Protein AF-A0A5S9NWI5-F1 (afdb_monomer)

Secondary structure (DSSP, 8-state):
--------SEEEEEEEEEE-TTS-EEEE-TT-SS-EEEEESS---GGG--TT-EEEEEESSTTSPPEEEEE-------SS-S------SSEEEEEETTEEEEEETTEEEEE-S-EEE-TTS-EEE-SS-EEE-

Solvent-accessible surface area (backbone atoms only — not comparable to full-atom values): 8358 Å² total; per-residue (Å²): 132,86,82,74,70,84,56,73,63,46,75,44,67,27,30,34,58,45,64,46,98,88,68,53,34,26,30,30,49,75,94,50,90,61,70,41,65,40,46,64,81,66,90,72,63,74,91,74,64,47,58,72,40,40,26,34,32,39,29,87,44,74,86,54,72,35,31,35,77,46,78,48,76,84,71,69,79,64,69,79,67,95,68,88,88,83,86,62,97,64,57,50,78,51,74,59,91,88,27,35,41,38,39,42,94,85,46,47,40,42,33,30,96,67,48,82,49,75,76,92,54,84,49,74,49,86,55,72,59,54,79,60,134

Nearest PDB structures (foldseek):
  7wtl-assembly1_SX  T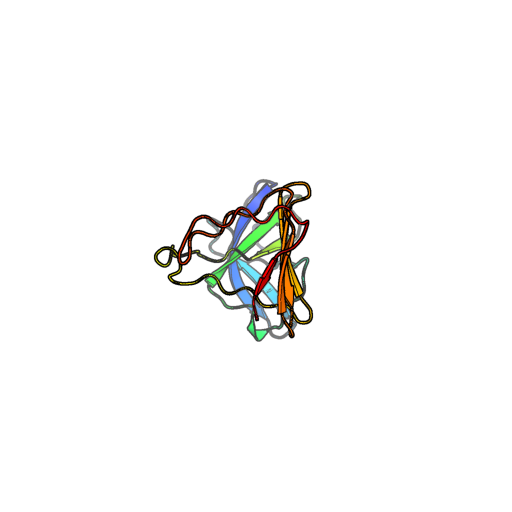M=7.494E-01  e=1.374E+00  Saccharomyces cerevisiae
  2v1c-assembly1_C-2  TM=5.291E-01  e=4.723E-01  Deinococcus radiodurans R1 = ATCC 13939 = DSM 20539
  3jam-assembly1_X  TM=5.771E-01  e=2.106E+00  Kluyveromyces lactis
  3go5-assembly1_A  TM=3.612E-01  e=1.171E+00  Streptococcus pneumoniae TIGR4
  6am0-assembly1_F  TM=1.979E-01  e=7.587E+00  Kluyveromyces lactis NRRL Y-1140

pLDDT: mean 79.32, std 16.49, range [38.19, 95.62]

Foldseek 3Di:
DDDLDQDDFFKAKWWFAAQDPVRFTWIGGPPDPDTFTAAEPDDDDRVPRDGGWIFIWGDHGSPDHIYTDGTDDPCPVPPPPPDDDDDDPAKDWDDDDQWIFIDGPPFTKTFDCWDFDPPPDTDTDRDGIDTDD

Sequence (133 aa):
MAHYQEYLTGSFQATIHHLSDCGQLFILMPESQEPVPAVATFQLPAKEWQPGMTVMVTVTDTNSTPVVTGRIFDCVIASTPEKLCLEATESIEIGVGDNRFIINQHRAVLKAAAIISRAFGLNKIRGSSVRIN

Organism: NCBI:txid2029982

Mean predicted aligned error: 14.37 Å

Structure (mmCIF, N/CA/C/O backbone):
data_AF-A0A5S9NWI5-F1
#
_entry.id   AF-A0A5S9NWI5-F1
#
loop_
_atom_site.group_PDB
_atom_site.id
_atom_site.type_symbol
_atom_site.label_atom_id
_atom_site.label_alt_id
_atom_site.label_comp_id
_atom_site.label_asym_id
_atom_site.label_entity_id
_atom_site.label_seq_id
_atom_site.pdbx_PDB_ins_code
_atom_site.Cartn_x
_atom_site.Cartn_y
_atom_site.Cartn_z
_atom_site.occupancy
_atom_site.B_iso_or_equiv
_atom_site.auth_seq_id
_atom_site.auth_comp_id
_atom_site.auth_asym_id
_atom_site.auth_atom_id
_atom_site.pdbx_PDB_model_num
ATOM 1 N N . MET A 1 1 ? 23.146 -7.628 -26.261 1.00 38.19 1 MET A N 1
ATOM 2 C CA . MET A 1 1 ? 23.620 -7.328 -24.896 1.00 38.19 1 MET A CA 1
ATOM 3 C C . MET A 1 1 ? 23.222 -5.895 -24.615 1.00 38.19 1 MET A C 1
ATOM 5 O O . MET A 1 1 ? 23.826 -5.006 -25.196 1.00 38.19 1 MET A O 1
ATOM 9 N N . ALA A 1 2 ? 22.134 -5.684 -23.871 1.00 41.03 2 ALA A N 1
ATOM 10 C CA . ALA A 1 2 ? 21.713 -4.341 -23.485 1.00 41.03 2 ALA A CA 1
ATOM 11 C C . ALA A 1 2 ? 22.742 -3.789 -22.492 1.00 41.03 2 ALA A C 1
ATOM 13 O O . ALA A 1 2 ? 23.104 -4.472 -21.532 1.00 41.03 2 ALA A O 1
ATOM 14 N N . HIS A 1 3 ? 23.271 -2.605 -22.786 1.00 41.25 3 HIS A N 1
ATOM 15 C CA . HIS A 1 3 ? 24.209 -1.901 -21.927 1.00 41.25 3 HIS A CA 1
ATOM 16 C C . HIS A 1 3 ? 23.455 -1.443 -20.675 1.00 41.25 3 HIS A C 1
ATOM 18 O O . HIS A 1 3 ? 22.795 -0.411 -20.694 1.00 41.25 3 HIS A O 1
ATOM 24 N N . TYR A 1 4 ? 23.540 -2.214 -19.590 1.00 52.38 4 TYR A N 1
ATOM 25 C CA . TYR A 1 4 ? 23.184 -1.719 -18.264 1.00 52.38 4 TYR A CA 1
ATOM 26 C C . TYR A 1 4 ? 24.174 -0.601 -17.926 1.00 52.38 4 TYR A C 1
ATOM 28 O O . TYR A 1 4 ? 25.321 -0.864 -17.566 1.00 52.38 4 TYR A O 1
ATOM 36 N N . GLN A 1 5 ? 23.765 0.654 -18.125 1.00 49.88 5 GLN A N 1
ATOM 37 C CA . GLN A 1 5 ? 24.442 1.782 -17.496 1.00 49.88 5 GLN A CA 1
ATOM 38 C C . GLN A 1 5 ? 24.467 1.532 -15.985 1.00 49.88 5 GLN A C 1
ATOM 40 O O . GLN A 1 5 ? 23.511 0.995 -15.427 1.00 49.88 5 GLN A O 1
ATOM 45 N N . GLU A 1 6 ? 25.595 1.859 -15.357 1.00 54.47 6 GLU A N 1
ATOM 46 C CA . GLU A 1 6 ? 25.894 1.649 -13.941 1.00 54.47 6 GLU A CA 1
ATOM 47 C C . GLU A 1 6 ? 24.818 2.273 -13.040 1.00 54.47 6 GLU A C 1
ATOM 49 O O . GLU A 1 6 ? 24.947 3.404 -12.575 1.00 54.47 6 GLU A O 1
ATOM 54 N N . TYR A 1 7 ? 23.741 1.542 -12.753 1.00 58.88 7 TYR A N 1
ATOM 55 C CA . TYR A 1 7 ? 22.881 1.911 -11.641 1.00 58.88 7 TYR A CA 1
ATOM 56 C C . TYR A 1 7 ? 23.684 1.672 -10.370 1.00 58.88 7 TYR A C 1
ATOM 58 O O . TYR A 1 7 ? 24.051 0.540 -10.048 1.00 58.88 7 TYR A O 1
ATOM 66 N N . LEU A 1 8 ? 23.982 2.758 -9.659 1.00 65.12 8 LEU A N 1
ATOM 67 C CA . LEU A 1 8 ? 24.525 2.695 -8.310 1.00 65.12 8 LEU A CA 1
ATOM 68 C C . LEU A 1 8 ? 23.626 1.768 -7.479 1.00 65.12 8 LEU A C 1
ATOM 70 O O . LEU A 1 8 ? 22.403 1.823 -7.572 1.00 65.12 8 LEU A O 1
ATOM 74 N N . THR A 1 9 ? 24.212 0.887 -6.677 1.00 82.25 9 THR A N 1
ATOM 75 C CA . THR A 1 9 ? 23.439 0.058 -5.745 1.00 82.25 9 THR A CA 1
ATOM 76 C C . THR A 1 9 ? 22.683 0.962 -4.777 1.00 82.25 9 THR A C 1
ATOM 78 O O . THR A 1 9 ? 23.277 1.884 -4.212 1.00 82.25 9 THR A O 1
ATOM 81 N N . GLY A 1 10 ? 21.393 0.722 -4.561 1.00 87.69 10 GLY A N 1
ATOM 82 C CA . GLY A 1 10 ? 20.580 1.614 -3.741 1.00 87.69 10 GLY A CA 1
ATOM 83 C C . GLY A 1 10 ? 19.083 1.465 -3.963 1.00 87.69 10 GLY A C 1
ATOM 84 O O . GLY A 1 10 ? 18.616 0.490 -4.551 1.00 87.69 10 GLY A O 1
ATOM 85 N N . SER A 1 11 ? 18.328 2.436 -3.447 1.00 90.94 11 SER A N 1
ATOM 86 C CA . SER A 1 11 ? 16.887 2.547 -3.673 1.00 90.94 11 SER A CA 1
ATOM 87 C C . SER A 1 11 ? 16.557 3.845 -4.396 1.00 90.94 11 SER A C 1
ATOM 89 O O . SER A 1 11 ? 17.058 4.907 -4.029 1.00 90.94 11 SER A O 1
ATOM 91 N N . PHE A 1 12 ? 15.709 3.742 -5.412 1.00 90.12 12 PHE A N 1
ATOM 92 C CA . PHE A 1 12 ? 15.409 4.807 -6.359 1.00 90.12 12 PHE A CA 1
ATOM 93 C C . PHE A 1 12 ? 13.917 4.848 -6.656 1.00 90.12 12 PHE A C 1
ATOM 95 O O . PHE A 1 12 ? 13.217 3.837 -6.565 1.00 90.12 12 PHE A O 1
ATOM 102 N N . GLN A 1 13 ? 13.438 6.018 -7.061 1.00 93.19 13 GLN A N 1
ATOM 103 C CA . GLN A 1 13 ? 12.137 6.120 -7.705 1.00 93.19 13 GLN A CA 1
ATOM 104 C C . GLN A 1 13 ? 12.288 5.699 -9.164 1.00 93.19 13 GLN A C 1
ATOM 106 O O . GLN A 1 13 ? 13.225 6.124 -9.826 1.00 93.19 13 GLN A O 1
ATOM 111 N N . ALA A 1 14 ? 11.382 4.875 -9.664 1.00 94.00 14 ALA A N 1
ATOM 112 C CA . ALA A 1 14 ? 11.300 4.517 -11.073 1.00 94.00 14 ALA A CA 1
ATOM 113 C C . ALA A 1 14 ? 9.851 4.648 -11.533 1.00 94.00 14 ALA A C 1
ATOM 115 O O . ALA A 1 14 ? 8.935 4.759 -10.714 1.00 94.00 14 ALA A O 1
ATOM 116 N N . THR A 1 15 ? 9.631 4.602 -12.838 1.00 95.00 15 THR A N 1
ATOM 117 C CA . THR A 1 15 ? 8.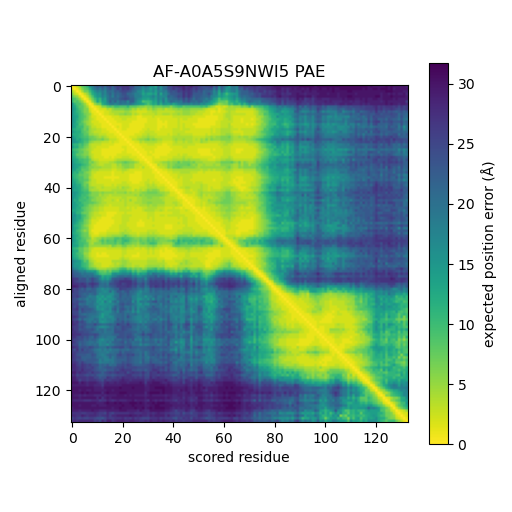285 4.681 -13.403 1.00 95.00 15 THR A CA 1
ATOM 118 C C . THR A 1 15 ? 7.933 3.367 -14.074 1.00 95.00 15 THR A C 1
ATOM 120 O O . THR A 1 15 ? 8.743 2.792 -14.796 1.00 95.00 15 THR A O 1
ATOM 123 N N . ILE A 1 16 ? 6.717 2.872 -13.865 1.00 95.00 16 ILE A N 1
ATOM 124 C CA . ILE A 1 16 ? 6.217 1.725 -14.622 1.00 95.00 16 ILE A CA 1
ATOM 125 C C . ILE A 1 16 ? 6.112 2.127 -16.087 1.00 95.00 16 ILE A C 1
ATOM 127 O O . ILE A 1 16 ? 5.414 3.081 -16.422 1.00 95.00 16 ILE A O 1
ATOM 131 N N . HIS A 1 17 ? 6.774 1.380 -16.965 1.00 95.62 17 HIS A N 1
ATOM 132 C CA . HIS A 1 17 ? 6.627 1.569 -18.401 1.00 95.62 17 HIS A CA 1
ATOM 133 C C . HIS A 1 17 ? 5.470 0.726 -18.930 1.00 95.62 17 HIS A C 1
ATOM 135 O O . HIS A 1 17 ? 4.582 1.241 -19.600 1.00 95.62 17 HIS A O 1
ATOM 141 N N . HIS A 1 18 ? 5.481 -0.581 -18.663 1.00 94.69 18 HIS A N 1
ATOM 142 C CA . HIS A 1 18 ? 4.403 -1.483 -19.060 1.00 94.69 18 HIS A CA 1
ATOM 143 C C . HIS A 1 18 ? 4.459 -2.810 -18.292 1.00 94.69 18 HIS A C 1
ATOM 145 O O . HIS A 1 18 ? 5.477 -3.168 -17.695 1.00 94.69 18 HIS A O 1
ATOM 151 N N . LEU A 1 19 ? 3.355 -3.550 -18.349 1.00 94.38 19 LEU A N 1
ATOM 152 C CA . LEU A 1 19 ? 3.278 -4.960 -17.990 1.00 94.38 19 LEU A CA 1
ATOM 153 C C . LEU A 1 19 ? 3.121 -5.749 -19.292 1.00 94.38 19 LEU A C 1
ATOM 155 O O . LEU A 1 19 ? 2.244 -5.440 -20.094 1.00 94.38 19 LEU A O 1
ATOM 159 N N . SER A 1 20 ? 3.988 -6.727 -19.523 1.00 91.88 20 SER A N 1
ATOM 160 C CA . SER A 1 20 ? 3.874 -7.610 -20.690 1.00 91.88 20 SER A CA 1
ATOM 161 C C . SER A 1 20 ? 2.726 -8.615 -20.537 1.00 91.88 20 SER A C 1
ATOM 163 O O . SER A 1 20 ? 2.269 -8.887 -19.425 1.00 91.88 20 SER A O 1
ATOM 165 N N . ASP A 1 21 ? 2.315 -9.235 -21.645 1.00 88.75 21 ASP A N 1
ATOM 166 C CA . ASP A 1 21 ? 1.237 -10.236 -21.669 1.00 88.75 21 ASP A CA 1
ATOM 167 C C . ASP A 1 21 ? 1.523 -11.467 -20.789 1.00 88.75 21 ASP A C 1
ATOM 169 O O . ASP A 1 21 ? 0.600 -12.114 -20.297 1.00 88.75 21 ASP A O 1
ATOM 173 N N . CYS A 1 22 ? 2.801 -11.785 -20.551 1.00 89.19 22 CYS A N 1
ATOM 174 C CA . CYS A 1 22 ? 3.219 -12.869 -19.657 1.00 89.19 22 CYS A CA 1
ATOM 175 C C . CYS A 1 22 ? 3.343 -12.443 -18.183 1.00 89.19 22 CYS A C 1
ATOM 177 O O . CYS A 1 22 ? 3.753 -13.246 -17.346 1.00 89.19 22 CYS A O 1
ATOM 179 N N . GLY A 1 23 ? 3.000 -11.196 -17.850 1.00 87.25 23 GLY A N 1
ATOM 180 C CA . GLY A 1 23 ? 3.060 -10.664 -16.489 1.00 87.25 23 GLY A CA 1
ATOM 181 C C . GLY A 1 23 ? 4.442 -10.170 -16.051 1.00 87.25 23 GLY A C 1
ATOM 182 O O . GLY A 1 23 ? 4.606 -9.817 -14.885 1.00 87.25 23 GLY A O 1
ATOM 183 N N . GLN A 1 24 ? 5.433 -10.104 -16.949 1.00 92.81 24 GLN A N 1
ATOM 184 C CA . GLN A 1 24 ? 6.723 -9.471 -16.656 1.00 92.81 24 GLN A CA 1
ATOM 185 C C . GLN A 1 24 ? 6.554 -7.948 -16.618 1.00 92.81 24 GLN A C 1
ATOM 187 O O . GLN A 1 24 ? 6.088 -7.348 -17.593 1.00 92.81 24 GLN A O 1
ATOM 192 N N . LEU A 1 25 ? 6.945 -7.337 -15.498 1.00 94.75 25 LEU A N 1
ATOM 193 C CA . LEU A 1 25 ? 6.931 -5.890 -15.297 1.00 94.75 25 LEU A CA 1
ATOM 194 C C . LEU A 1 25 ? 8.185 -5.259 -15.905 1.00 94.75 25 LEU A C 1
ATOM 196 O O . LEU A 1 25 ? 9.289 -5.777 -15.718 1.00 94.75 25 LEU A O 1
ATOM 200 N N . PHE A 1 26 ? 8.004 -4.127 -16.581 1.00 95.44 26 PHE A N 1
ATOM 201 C CA . PHE A 1 26 ? 9.078 -3.303 -17.119 1.00 95.44 26 PHE A CA 1
ATOM 202 C C . PHE A 1 26 ? 8.992 -1.887 -16.555 1.00 95.44 26 PHE A C 1
ATOM 204 O O . PHE A 1 26 ? 7.936 -1.247 -16.594 1.00 95.44 26 PHE A O 1
ATOM 211 N N . ILE A 1 27 ? 10.118 -1.394 -16.050 1.00 95.12 27 ILE A N 1
ATOM 212 C CA . ILE A 1 27 ? 10.244 -0.074 -15.429 1.00 95.12 27 ILE A CA 1
ATOM 213 C C . ILE A 1 27 ? 11.258 0.776 -16.187 1.00 95.12 27 ILE A C 1
ATOM 215 O O . ILE A 1 27 ? 12.201 0.257 -16.779 1.00 95.12 27 ILE A O 1
ATOM 219 N N . LEU A 1 28 ? 11.086 2.087 -16.125 1.00 94.25 28 LEU A N 1
ATOM 220 C CA . LEU A 1 28 ? 12.080 3.058 -16.539 1.00 94.25 28 LEU A CA 1
ATOM 221 C C . LEU A 1 28 ? 12.801 3.568 -15.289 1.00 94.25 28 LEU A C 1
ATOM 223 O O . LEU A 1 28 ? 12.187 4.201 -14.427 1.00 94.25 28 LEU A O 1
ATOM 227 N N . MET A 1 29 ? 14.088 3.248 -15.175 1.00 90.69 29 MET A N 1
ATOM 228 C CA . MET A 1 29 ? 14.950 3.773 -14.114 1.00 90.69 29 MET A CA 1
ATOM 229 C C . MET A 1 29 ? 15.229 5.269 -14.342 1.00 90.69 29 MET A C 1
ATOM 231 O O . MET A 1 29 ? 15.167 5.718 -15.492 1.00 90.69 29 MET A O 1
ATOM 235 N N . PRO A 1 30 ? 15.581 6.042 -13.296 1.00 86.12 30 PRO A N 1
ATOM 236 C CA . PRO A 1 30 ? 16.015 7.428 -13.457 1.00 86.12 30 PRO A CA 1
ATOM 237 C C . PRO A 1 30 ? 17.095 7.554 -14.524 1.00 86.12 30 PRO A C 1
ATOM 239 O O . PRO A 1 30 ? 18.010 6.734 -14.570 1.00 86.12 30 PRO A O 1
ATOM 242 N N . GLU A 1 31 ? 16.970 8.572 -15.376 1.00 82.25 31 GLU A N 1
ATOM 243 C CA . GLU A 1 31 ? 17.935 8.903 -16.438 1.00 82.25 31 GLU A CA 1
ATOM 244 C C . GLU A 1 31 ? 18.102 7.831 -17.536 1.00 82.25 31 GLU A C 1
ATOM 246 O O . GLU A 1 31 ? 18.801 8.065 -18.520 1.00 82.25 31 GLU A O 1
ATOM 251 N N . SER A 1 32 ? 17.400 6.696 -17.435 1.00 84.56 32 SER A N 1
ATOM 252 C CA . SER A 1 32 ? 17.334 5.691 -18.495 1.00 84.56 32 SER A CA 1
ATOM 253 C C . SER A 1 32 ? 16.371 6.109 -19.597 1.00 84.56 32 SER A C 1
ATOM 255 O O . SER A 1 32 ? 15.291 6.634 -19.324 1.00 84.56 32 SER A O 1
ATOM 257 N N . GLN A 1 33 ? 16.714 5.789 -20.844 1.00 85.62 33 GLN A N 1
ATOM 258 C CA . GLN A 1 33 ? 15.779 5.856 -21.973 1.00 85.62 33 GLN A CA 1
ATOM 259 C C . GLN A 1 33 ? 15.163 4.494 -22.310 1.00 85.62 33 GLN A C 1
ATOM 261 O O . GLN A 1 33 ? 14.146 4.438 -22.999 1.00 85.62 33 GLN A O 1
ATOM 266 N N . GLU A 1 34 ? 15.750 3.403 -21.813 1.00 90.12 34 GLU A N 1
ATOM 267 C CA . GLU A 1 34 ? 15.299 2.046 -22.106 1.00 90.12 34 GLU A CA 1
ATOM 268 C C . GLU A 1 34 ? 14.640 1.407 -20.875 1.00 90.12 34 GLU A C 1
ATOM 270 O O . GLU A 1 34 ? 15.189 1.482 -19.765 1.00 90.12 34 GLU A O 1
ATOM 275 N N . PRO A 1 35 ? 13.463 0.774 -21.040 1.00 93.38 35 PRO A N 1
ATOM 276 C CA . PRO A 1 35 ? 12.815 0.058 -19.960 1.00 93.38 35 PRO A CA 1
ATOM 277 C C . PRO A 1 35 ? 13.549 -1.252 -19.656 1.00 93.38 35 PRO A C 1
ATOM 279 O O . PRO A 1 35 ? 13.912 -2.009 -20.556 1.00 93.38 35 PRO A O 1
ATOM 282 N N . VAL A 1 36 ? 13.701 -1.557 -18.372 1.00 92.06 36 VAL A N 1
ATOM 283 C CA . VAL A 1 36 ? 14.347 -2.778 -17.877 1.00 92.06 36 VAL A CA 1
ATOM 284 C C . VAL A 1 36 ? 13.326 -3.687 -17.191 1.00 92.06 36 VAL A C 1
ATOM 286 O O . VAL A 1 36 ? 12.363 -3.186 -16.598 1.00 92.06 36 VAL A O 1
ATOM 289 N N . PRO A 1 37 ? 13.494 -5.019 -17.254 1.00 94.25 37 PRO A N 1
ATOM 290 C CA . PRO A 1 37 ? 12.638 -5.932 -16.508 1.00 94.25 37 PRO A CA 1
ATOM 291 C C . PRO A 1 37 ? 12.835 -5.728 -15.002 1.00 94.25 37 PRO A C 1
ATOM 293 O O . PRO A 1 37 ? 13.950 -5.480 -14.550 1.00 94.25 37 PRO A O 1
ATOM 296 N N . ALA A 1 38 ? 11.762 -5.859 -14.224 1.00 93.69 38 ALA A N 1
ATOM 297 C CA . ALA A 1 38 ? 11.793 -5.771 -12.768 1.00 93.69 38 ALA A CA 1
ATOM 298 C C . ALA A 1 38 ? 10.897 -6.826 -12.109 1.00 93.69 38 ALA A C 1
ATOM 300 O O . ALA A 1 38 ? 9.951 -7.332 -12.715 1.00 93.69 38 ALA A O 1
ATOM 301 N N . VAL A 1 39 ? 11.177 -7.139 -10.846 1.00 93.50 39 VAL A N 1
ATOM 302 C CA . VAL A 1 39 ? 10.395 -8.092 -10.042 1.00 93.50 39 VAL A CA 1
ATOM 303 C C . VAL A 1 39 ? 9.740 -7.356 -8.880 1.00 93.50 39 VAL A C 1
ATOM 305 O O . VAL A 1 39 ? 10.413 -6.628 -8.163 1.00 93.50 39 VAL A O 1
ATOM 308 N N . ALA A 1 40 ? 8.438 -7.543 -8.662 1.00 92.69 40 ALA A N 1
ATOM 309 C CA . ALA A 1 40 ? 7.742 -6.961 -7.514 1.00 92.69 40 ALA A CA 1
ATOM 310 C C . ALA A 1 40 ? 7.755 -7.907 -6.304 1.00 92.69 40 ALA A C 1
ATOM 312 O O . ALA A 1 40 ? 7.505 -9.103 -6.445 1.00 92.69 40 ALA A O 1
ATOM 313 N N . THR A 1 41 ? 7.996 -7.373 -5.102 1.00 91.81 41 THR A N 1
ATOM 314 C CA . THR A 1 41 ? 7.945 -8.144 -3.839 1.00 91.81 41 THR A CA 1
ATOM 315 C C . THR A 1 41 ? 6.528 -8.347 -3.306 1.00 91.81 41 THR A C 1
ATOM 317 O O . THR A 1 41 ? 6.327 -9.012 -2.291 1.00 91.81 41 THR A O 1
ATOM 320 N N . PHE A 1 42 ? 5.537 -7.771 -3.980 1.00 87.50 42 PHE A N 1
ATOM 321 C CA . PHE A 1 42 ? 4.129 -7.829 -3.626 1.00 87.50 42 PHE A CA 1
ATOM 322 C C . PHE A 1 42 ? 3.294 -8.110 -4.873 1.00 87.50 42 PHE A C 1
ATOM 324 O O . PHE A 1 42 ? 3.679 -7.791 -5.999 1.00 87.50 42 PHE A O 1
ATOM 331 N N . GLN A 1 43 ? 2.129 -8.713 -4.662 1.00 85.12 43 GLN A N 1
ATOM 332 C CA . GLN A 1 43 ? 1.192 -9.015 -5.734 1.00 85.12 43 GLN A CA 1
ATOM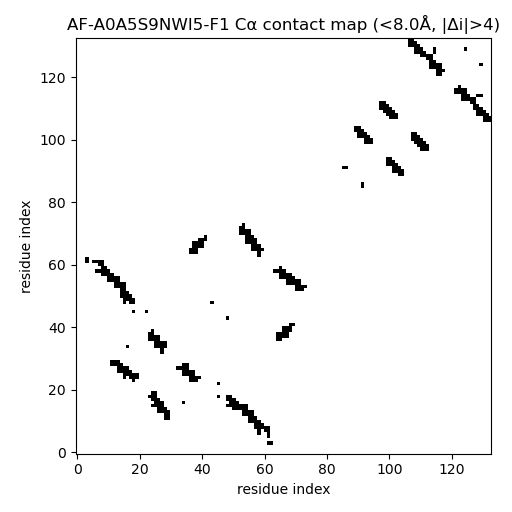 333 C C . GLN A 1 43 ? 0.145 -7.911 -5.837 1.00 85.12 43 GLN A C 1
ATOM 335 O O . GLN A 1 43 ? -0.482 -7.546 -4.845 1.00 85.12 43 GLN A O 1
ATOM 340 N N . LEU A 1 44 ? -0.065 -7.421 -7.055 1.00 83.94 44 LEU A N 1
ATOM 341 C CA . LEU A 1 44 ? -1.217 -6.605 -7.413 1.00 83.94 44 LEU A CA 1
ATOM 342 C C . LEU A 1 44 ? -1.949 -7.246 -8.593 1.00 83.94 44 LEU A C 1
ATOM 344 O O . LEU A 1 44 ? -1.305 -7.884 -9.433 1.00 83.94 44 LEU A O 1
ATOM 348 N N . PRO A 1 45 ? -3.274 -7.052 -8.703 1.00 86.12 45 PRO A N 1
ATOM 349 C CA . PRO A 1 45 ? -3.999 -7.363 -9.926 1.00 86.12 45 PRO A CA 1
ATOM 350 C C . PRO A 1 45 ? -3.357 -6.668 -11.135 1.00 86.12 45 PRO A C 1
ATOM 352 O O . PRO A 1 45 ? -2.988 -5.501 -11.044 1.00 86.12 45 PRO A O 1
ATOM 355 N N . ALA A 1 46 ? -3.291 -7.338 -12.292 1.00 83.12 46 ALA A N 1
ATOM 356 C CA . ALA A 1 46 ? -2.656 -6.791 -13.500 1.00 83.12 46 ALA A CA 1
ATOM 357 C C . ALA A 1 46 ? -3.175 -5.388 -13.882 1.00 83.12 46 ALA A C 1
ATOM 359 O O . ALA A 1 46 ? -2.400 -4.513 -14.250 1.00 83.12 46 ALA A O 1
ATOM 360 N N . LYS A 1 47 ? -4.482 -5.149 -13.698 1.00 84.88 47 LYS A N 1
ATOM 361 C CA . LYS A 1 47 ? -5.156 -3.860 -13.947 1.00 84.88 47 LYS A CA 1
ATOM 362 C C . LYS A 1 47 ? -4.661 -2.692 -13.080 1.00 84.88 47 LYS A C 1
ATOM 364 O O . LYS A 1 47 ? -4.962 -1.541 -13.385 1.00 84.88 47 LYS A O 1
ATOM 369 N N . GLU A 1 48 ? -3.979 -2.979 -11.975 1.00 87.31 48 GLU A N 1
ATOM 370 C CA . GLU A 1 48 ? -3.437 -1.967 -11.065 1.00 87.31 48 GLU A CA 1
ATOM 371 C C . GLU A 1 48 ? -2.004 -1.555 -11.407 1.00 87.31 48 GLU A C 1
ATOM 373 O O . GLU A 1 48 ? -1.502 -0.596 -10.824 1.00 87.31 48 GLU A O 1
ATOM 378 N N . TRP A 1 49 ? -1.346 -2.249 -12.338 1.00 89.12 49 TRP A N 1
ATOM 379 C CA . TRP A 1 49 ? -0.049 -1.850 -12.873 1.00 89.12 49 TRP A CA 1
ATOM 380 C C . TRP A 1 49 ? -0.261 -0.956 -14.094 1.00 89.12 49 TRP A C 1
ATOM 382 O O . TRP A 1 49 ? -0.389 -1.436 -15.218 1.00 89.12 49 TRP A O 1
ATOM 392 N N . GLN A 1 50 ? -0.332 0.353 -13.872 1.00 90.56 50 GLN A N 1
ATOM 393 C CA . GLN A 1 50 ? -0.536 1.326 -14.943 1.00 90.56 50 GLN A CA 1
ATOM 394 C C . GLN A 1 50 ? 0.799 1.948 -15.379 1.00 90.56 50 GLN A C 1
ATOM 396 O O . GLN A 1 50 ? 1.610 2.316 -14.522 1.00 90.56 50 GLN A O 1
ATOM 401 N N . PRO A 1 51 ? 1.040 2.100 -16.694 1.00 93.44 51 PRO A N 1
ATOM 402 C CA . PRO A 1 51 ? 2.125 2.930 -17.202 1.00 93.44 51 PRO A CA 1
ATOM 403 C C . PRO A 1 51 ? 2.101 4.333 -16.585 1.00 93.44 51 PRO A C 1
ATOM 405 O O . PRO A 1 51 ? 1.034 4.912 -16.396 1.00 93.44 51 PRO A O 1
ATOM 408 N N . GLY A 1 52 ? 3.272 4.885 -16.277 1.00 91.12 52 GLY A N 1
ATOM 409 C CA . GLY A 1 52 ? 3.411 6.205 -15.658 1.00 91.12 52 GLY A CA 1
ATOM 410 C C . GLY A 1 52 ? 3.358 6.206 -14.128 1.00 91.12 52 GLY A C 1
ATOM 411 O O . GLY A 1 52 ? 3.674 7.224 -13.523 1.00 91.12 52 GLY A O 1
ATOM 412 N N . MET A 1 53 ? 3.015 5.089 -13.479 1.00 91.69 53 MET A N 1
ATOM 413 C CA . MET A 1 53 ? 3.021 5.018 -12.015 1.00 91.69 53 MET A CA 1
ATOM 414 C C . MET A 1 53 ? 4.436 5.067 -11.445 1.00 91.69 53 MET A C 1
ATOM 416 O O . MET A 1 53 ? 5.309 4.308 -11.871 1.00 91.69 53 MET A O 1
ATOM 420 N N . THR A 1 54 ? 4.629 5.882 -10.413 1.00 93.44 54 THR A N 1
ATOM 421 C CA . THR A 1 54 ? 5.883 5.937 -9.663 1.00 93.44 54 THR A CA 1
ATOM 422 C C . THR A 1 54 ? 5.974 4.763 -8.685 1.00 93.44 54 THR A C 1
ATOM 424 O O . THR A 1 54 ? 5.045 4.449 -7.937 1.00 93.44 54 TH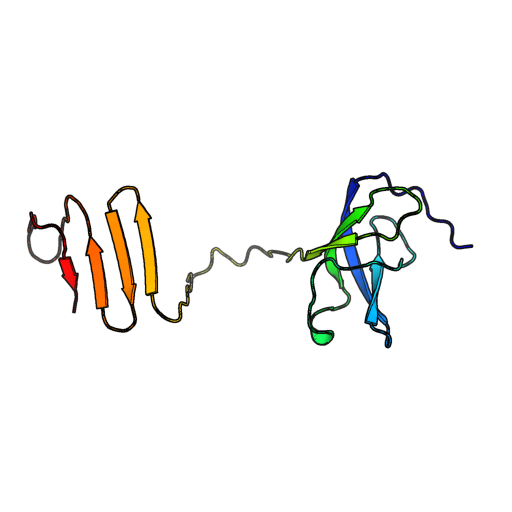R A O 1
ATOM 427 N N . VAL A 1 55 ? 7.116 4.086 -8.676 1.00 94.06 55 VAL A N 1
ATOM 428 C CA . VAL A 1 55 ? 7.413 2.952 -7.799 1.00 94.06 55 VAL A CA 1
ATOM 429 C C . VAL A 1 55 ? 8.750 3.146 -7.101 1.00 94.06 55 VAL A C 1
ATOM 431 O O . VAL A 1 55 ? 9.637 3.831 -7.604 1.00 94.06 55 VAL A O 1
ATOM 434 N N . MET A 1 56 ? 8.892 2.530 -5.930 1.00 94.88 56 MET A N 1
ATOM 435 C CA . MET A 1 56 ? 10.173 2.411 -5.245 1.00 94.88 56 MET A CA 1
ATOM 436 C C . MET A 1 56 ? 10.859 1.131 -5.707 1.00 94.88 56 MET A C 1
ATOM 438 O O . MET A 1 56 ? 10.253 0.055 -5.681 1.00 94.88 56 MET A O 1
ATOM 442 N N . VAL A 1 57 ? 12.117 1.251 -6.113 1.00 93.88 57 VAL A N 1
ATOM 443 C CA . VAL A 1 57 ? 12.913 0.156 -6.662 1.00 93.88 57 VAL A CA 1
ATOM 444 C C . VAL A 1 57 ? 14.223 0.050 -5.914 1.00 93.88 57 VAL A C 1
ATOM 446 O O . VAL A 1 57 ? 14.886 1.054 -5.685 1.00 93.88 57 VAL A O 1
ATOM 449 N N . THR A 1 58 ? 14.610 -1.168 -5.564 1.00 93.19 58 THR A N 1
ATOM 450 C CA . THR A 1 58 ? 15.886 -1.481 -4.930 1.00 93.19 58 THR A CA 1
ATOM 451 C C . THR A 1 58 ? 16.745 -2.301 -5.888 1.00 93.19 58 THR A C 1
ATOM 453 O O . THR A 1 58 ? 16.285 -3.293 -6.454 1.00 93.19 58 THR A O 1
ATOM 456 N N . VAL A 1 59 ? 18.000 -1.885 -6.056 1.00 90.50 59 VAL A N 1
ATOM 457 C CA . VAL A 1 59 ? 19.030 -2.568 -6.849 1.00 90.50 59 VAL A CA 1
ATOM 458 C C . VAL A 1 59 ? 20.175 -2.928 -5.908 1.00 90.50 59 VAL A C 1
ATOM 460 O O . VAL A 1 59 ? 20.791 -2.044 -5.310 1.00 90.50 59 VAL A O 1
ATOM 463 N N . THR A 1 60 ? 20.432 -4.223 -5.727 1.00 86.19 60 THR A N 1
ATOM 464 C CA . THR A 1 60 ? 21.427 -4.724 -4.762 1.00 86.19 60 THR A CA 1
ATOM 465 C C . THR A 1 60 ? 22.818 -4.875 -5.364 1.00 86.19 60 THR A C 1
ATOM 467 O O . THR A 1 60 ? 23.806 -4.751 -4.647 1.00 86.19 60 THR A O 1
ATOM 470 N N . ASP A 1 61 ? 22.896 -5.114 -6.670 1.00 81.75 61 ASP A N 1
ATOM 471 C CA . ASP A 1 61 ? 24.131 -5.158 -7.449 1.00 81.75 61 ASP A CA 1
ATOM 472 C C . ASP A 1 61 ? 23.862 -4.700 -8.896 1.00 81.75 61 ASP A C 1
ATOM 474 O O . ASP A 1 61 ? 22.718 -4.702 -9.353 1.00 81.75 61 ASP A O 1
ATOM 478 N N . THR A 1 62 ? 24.904 -4.296 -9.623 1.00 71.38 62 THR A N 1
ATOM 479 C CA . THR A 1 62 ? 24.789 -3.716 -10.976 1.00 71.38 62 THR A CA 1
ATOM 480 C C . THR A 1 62 ? 24.282 -4.689 -12.043 1.00 71.38 62 THR A C 1
ATOM 482 O O . THR A 1 62 ? 23.864 -4.247 -13.109 1.00 71.38 62 THR A O 1
ATOM 485 N N . ASN A 1 63 ? 24.301 -5.997 -11.772 1.00 75.38 63 ASN A N 1
ATOM 486 C CA . ASN A 1 63 ? 23.867 -7.042 -12.702 1.00 75.38 63 ASN A CA 1
ATOM 487 C C . ASN A 1 63 ? 22.522 -7.671 -12.300 1.00 75.38 63 ASN A C 1
ATOM 489 O O . ASN A 1 63 ? 22.031 -8.578 -12.976 1.00 75.38 63 ASN A O 1
ATOM 493 N N . SER A 1 64 ? 21.936 -7.217 -11.195 1.00 81.75 64 SER A N 1
ATOM 494 C CA . SER A 1 64 ? 20.700 -7.755 -10.650 1.00 81.75 64 SER A CA 1
ATOM 495 C C . SER A 1 64 ? 19.490 -7.182 -11.366 1.00 81.75 64 SER A C 1
ATOM 497 O O . SER A 1 64 ? 19.471 -6.043 -11.835 1.00 81.75 64 SER A O 1
ATOM 499 N N . THR A 1 65 ? 18.435 -7.991 -11.429 1.00 89.75 65 THR A N 1
ATOM 500 C CA . THR A 1 65 ? 17.122 -7.498 -11.832 1.00 89.75 65 THR A CA 1
ATOM 501 C C . THR A 1 65 ? 16.597 -6.565 -10.736 1.00 89.75 65 THR A C 1
ATOM 503 O O . THR A 1 65 ? 16.507 -7.000 -9.586 1.00 89.75 65 THR A O 1
ATOM 506 N N . PRO A 1 66 ? 16.234 -5.312 -11.057 1.00 92.44 66 PRO A N 1
ATOM 507 C CA . PRO A 1 66 ? 15.676 -4.390 -10.082 1.00 92.44 66 PRO A CA 1
ATOM 508 C C . PRO A 1 66 ? 14.427 -4.948 -9.392 1.00 92.44 66 PRO A C 1
ATOM 510 O O . PRO A 1 66 ? 13.581 -5.600 -10.014 1.00 92.44 66 PRO A O 1
ATOM 513 N N . VAL A 1 67 ? 14.293 -4.652 -8.100 1.00 94.25 67 VAL A N 1
ATOM 514 C CA . VAL A 1 67 ? 13.204 -5.155 -7.261 1.00 94.25 67 VAL A CA 1
ATOM 515 C C . VAL A 1 67 ? 12.269 -4.016 -6.872 1.00 94.25 67 VAL A C 1
ATOM 517 O O . VAL A 1 67 ? 12.669 -3.097 -6.165 1.00 94.25 67 VAL A O 1
ATOM 520 N N . VAL A 1 68 ? 11.007 -4.078 -7.293 1.00 94.62 68 VAL A N 1
ATOM 521 C CA . VAL A 1 68 ? 9.964 -3.131 -6.886 1.00 94.62 68 VAL A CA 1
ATOM 522 C C . VAL A 1 68 ? 9.515 -3.460 -5.463 1.00 94.62 68 VAL A C 1
ATOM 524 O O . VAL A 1 68 ? 8.913 -4.508 -5.219 1.00 94.62 68 VAL A O 1
ATOM 527 N N . THR A 1 69 ? 9.795 -2.555 -4.527 1.00 94.06 69 THR A N 1
ATOM 528 C CA . THR A 1 69 ? 9.531 -2.724 -3.088 1.00 94.06 69 THR A CA 1
ATOM 529 C C . THR A 1 69 ? 8.326 -1.931 -2.593 1.00 94.06 69 THR A C 1
ATOM 531 O O . THR A 1 69 ? 7.815 -2.206 -1.509 1.00 94.06 69 THR A O 1
ATOM 534 N N . GLY A 1 70 ? 7.817 -0.988 -3.390 1.00 91.94 70 GLY A N 1
ATOM 535 C CA . GLY A 1 70 ? 6.590 -0.265 -3.073 1.00 91.94 70 GLY A CA 1
ATOM 536 C C . GLY A 1 70 ? 6.050 0.561 -4.236 1.00 91.94 70 GLY A C 1
ATOM 537 O O . GLY A 1 70 ? 6.735 0.788 -5.231 1.00 91.94 70 GLY A O 1
ATOM 538 N N . ARG A 1 71 ? 4.809 1.037 -4.092 1.00 91.00 71 ARG A N 1
ATOM 539 C CA . ARG A 1 71 ? 4.225 2.067 -4.962 1.00 91.00 71 ARG A CA 1
ATOM 540 C C . ARG A 1 71 ? 4.363 3.429 -4.302 1.00 91.00 71 ARG A C 1
ATOM 542 O O . ARG A 1 71 ? 4.113 3.554 -3.104 1.00 91.00 71 ARG A O 1
ATOM 549 N N . ILE A 1 72 ? 4.711 4.435 -5.090 1.00 88.31 72 ILE A N 1
ATOM 550 C CA . ILE A 1 72 ? 4.712 5.827 -4.661 1.00 88.31 72 ILE A CA 1
ATOM 551 C C . ILE A 1 72 ? 3.481 6.460 -5.282 1.00 88.31 72 ILE A C 1
ATOM 553 O O . ILE A 1 72 ? 3.349 6.551 -6.498 1.00 88.31 72 ILE A O 1
ATOM 557 N N . PHE A 1 73 ? 2.551 6.856 -4.428 1.00 81.19 73 PHE A N 1
ATOM 558 C CA . PHE A 1 73 ? 1.448 7.680 -4.872 1.00 81.19 73 PHE A CA 1
ATOM 559 C C . PHE A 1 73 ? 1.953 9.107 -4.907 1.00 81.19 73 PHE A C 1
ATOM 561 O O . PHE A 1 73 ? 2.424 9.610 -3.882 1.00 81.19 73 PHE A O 1
ATOM 568 N N . ASP A 1 74 ? 1.835 9.747 -6.066 1.00 66.12 74 ASP A N 1
ATOM 569 C CA . ASP A 1 74 ? 1.917 11.194 -6.138 1.00 66.12 74 ASP A CA 1
ATOM 570 C C . ASP A 1 74 ? 0.765 11.723 -5.295 1.00 66.12 74 ASP A C 1
ATOM 572 O O . ASP A 1 74 ? -0.384 11.835 -5.726 1.00 66.12 74 ASP A O 1
ATOM 576 N N . CYS A 1 75 ? 1.073 11.998 -4.031 1.00 54.59 75 CYS A N 1
ATOM 577 C CA . CYS A 1 75 ? 0.269 12.871 -3.219 1.00 54.59 75 CYS A CA 1
ATOM 578 C C . CYS A 1 75 ? 0.434 14.246 -3.860 1.00 54.59 75 CYS A C 1
ATOM 580 O O . CYS A 1 75 ? 1.229 15.075 -3.419 1.00 54.59 75 CYS A O 1
ATOM 582 N N . VAL A 1 76 ? -0.331 14.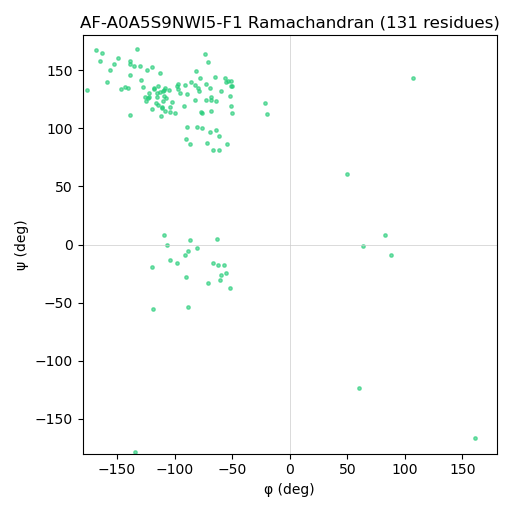501 -4.927 1.00 58.00 76 VAL A N 1
ATOM 583 C CA . VAL A 1 76 ? -0.873 15.839 -5.099 1.00 58.00 76 VAL A CA 1
ATOM 584 C C . VAL A 1 76 ? -1.488 16.099 -3.742 1.00 58.00 76 VAL A C 1
ATOM 586 O O . VAL A 1 76 ? -2.371 15.341 -3.336 1.00 58.00 76 VAL A O 1
ATOM 589 N N . ILE A 1 77 ? -0.932 17.052 -2.993 1.00 55.78 77 ILE A N 1
ATOM 590 C CA . ILE A 1 77 ? -1.527 17.521 -1.750 1.00 55.78 77 ILE A CA 1
ATOM 591 C C . ILE A 1 77 ? -2.872 18.097 -2.185 1.00 55.78 77 ILE A C 1
ATOM 593 O O . ILE A 1 77 ? -3.015 19.288 -2.446 1.00 55.78 77 ILE A O 1
ATOM 597 N N . ALA A 1 78 ? -3.852 17.213 -2.356 1.00 54.59 78 ALA A N 1
ATOM 598 C CA . ALA A 1 78 ? -5.240 17.542 -2.296 1.00 54.59 78 ALA A CA 1
ATOM 599 C C . ALA A 1 78 ? -5.327 18.282 -0.973 1.00 54.59 78 ALA A C 1
ATOM 601 O O . ALA A 1 78 ? -4.889 17.758 0.058 1.00 54.59 78 ALA A O 1
ATOM 602 N N . SER A 1 79 ? -5.737 19.548 -1.066 1.00 60.59 79 SER A N 1
ATOM 603 C CA . SER A 1 79 ? -6.129 20.394 0.055 1.00 60.59 79 SER A CA 1
ATOM 604 C C . SER A 1 79 ? -6.506 19.519 1.239 1.00 60.59 79 SER A C 1
ATOM 606 O O . SER A 1 79 ? -7.364 18.652 1.049 1.00 60.59 79 SER A O 1
ATOM 608 N N . THR A 1 80 ? -5.821 19.695 2.377 1.00 62.88 80 THR A N 1
ATOM 609 C CA . THR A 1 80 ? -6.034 18.963 3.636 1.00 62.88 80 THR A CA 1
ATOM 610 C C . THR A 1 80 ? -7.424 18.338 3.650 1.00 62.88 80 THR A C 1
ATOM 612 O O . THR A 1 80 ? -8.386 19.108 3.591 1.00 62.88 80 THR A O 1
ATOM 615 N N . PRO A 1 81 ? -7.545 16.997 3.609 1.00 62.16 81 PRO A N 1
ATOM 616 C CA . PRO A 1 81 ? -8.797 16.354 3.240 1.00 62.16 81 PRO A CA 1
ATOM 617 C C . PRO A 1 81 ? -9.928 16.926 4.089 1.00 62.16 81 PRO A C 1
ATOM 619 O O . PRO A 1 81 ? -9.819 16.944 5.315 1.00 62.16 81 PRO A O 1
ATOM 622 N N . GLU A 1 82 ? -11.005 17.391 3.445 1.00 75.81 82 GLU A N 1
ATOM 623 C CA . GLU A 1 82 ? -12.159 17.965 4.155 1.00 75.81 82 GLU A CA 1
ATOM 624 C C . GLU A 1 82 ? -12.729 16.979 5.189 1.00 75.81 82 GLU A C 1
ATOM 626 O O . GLU A 1 82 ? -13.345 17.377 6.179 1.00 75.81 82 GLU A O 1
ATOM 631 N N . LYS A 1 83 ? -12.494 15.677 4.974 1.00 76.12 83 LYS A N 1
ATOM 632 C CA . LYS A 1 83 ? -12.904 14.586 5.851 1.00 76.12 83 LYS A CA 1
ATOM 633 C C . LYS A 1 83 ? -11.885 13.444 5.838 1.00 76.12 83 LYS A C 1
ATOM 635 O O . LYS A 1 83 ? -11.494 12.964 4.778 1.00 76.12 83 LYS A O 1
ATOM 640 N N . LEU A 1 84 ? -11.536 12.944 7.023 1.00 77.38 84 LEU A N 1
ATOM 641 C CA . LEU A 1 84 ? -10.868 11.652 7.202 1.00 77.38 84 LEU A CA 1
ATOM 642 C C . LEU A 1 84 ? -11.931 10.561 7.416 1.00 77.38 84 LEU A C 1
ATOM 644 O O . LEU A 1 84 ? -12.691 10.626 8.383 1.00 77.38 84 LEU A O 1
ATOM 648 N N . CYS A 1 85 ? -11.985 9.565 6.529 1.00 80.25 85 CYS A N 1
ATOM 649 C CA . CYS A 1 85 ? -12.850 8.390 6.671 1.00 80.25 85 CYS A CA 1
ATOM 650 C C . CYS A 1 85 ? -12.022 7.191 7.146 1.00 80.25 85 CYS A C 1
ATOM 652 O O . CYS A 1 85 ? -11.064 6.802 6.485 1.00 80.25 85 CYS A O 1
ATOM 654 N N . LEU A 1 86 ? -12.405 6.609 8.281 1.00 86.50 86 LEU A N 1
ATOM 655 C CA . LEU A 1 86 ? -11.856 5.356 8.794 1.00 86.50 86 LEU A CA 1
ATOM 656 C C . LEU A 1 86 ? -12.989 4.328 8.799 1.00 86.50 86 LEU A C 1
ATOM 658 O O . LEU A 1 86 ? -14.050 4.602 9.357 1.00 86.50 86 LEU A O 1
ATOM 662 N N . GLU A 1 87 ? -12.768 3.169 8.186 1.00 87.06 87 GLU A N 1
ATOM 663 C CA . GLU A 1 87 ? -13.737 2.073 8.135 1.00 87.06 87 GLU A CA 1
ATOM 664 C C . GLU A 1 87 ? -13.158 0.845 8.834 1.00 87.06 87 GLU A C 1
ATOM 666 O O . GLU A 1 87 ? -12.006 0.470 8.619 1.00 87.06 87 GLU A O 1
ATOM 671 N N . ALA A 1 88 ? -13.965 0.223 9.688 1.00 87.62 88 ALA A N 1
ATOM 672 C CA . ALA A 1 88 ? -13.645 -1.038 10.336 1.00 87.62 88 ALA A CA 1
ATOM 673 C C . ALA A 1 88 ? -14.892 -1.920 10.342 1.00 87.62 88 ALA A C 1
ATOM 675 O O . ALA A 1 88 ? -16.013 -1.427 10.470 1.00 87.62 88 ALA A O 1
ATOM 676 N N . THR A 1 89 ? -14.697 -3.229 10.226 1.00 90.19 89 THR A N 1
ATOM 677 C CA . THR A 1 89 ? -15.792 -4.209 10.216 1.00 90.19 89 THR A CA 1
ATOM 678 C C . THR A 1 89 ? -16.448 -4.358 11.589 1.00 90.19 89 THR A C 1
ATOM 680 O O . THR A 1 89 ? -17.657 -4.569 11.679 1.00 90.19 89 THR A O 1
ATOM 683 N N . GLU A 1 90 ? -15.665 -4.213 12.661 1.00 92.25 90 GLU A N 1
ATOM 684 C CA . GLU A 1 90 ? -16.112 -4.471 14.034 1.00 92.25 90 GLU A CA 1
ATOM 685 C C . GLU A 1 90 ? -16.035 -3.227 14.929 1.00 92.25 90 GLU A C 1
ATOM 687 O O . GLU A 1 90 ? -17.042 -2.820 15.518 1.00 92.25 90 GLU A O 1
ATOM 692 N N . SER A 1 91 ? -14.859 -2.600 15.034 1.00 92.75 91 SER A N 1
ATOM 693 C CA . SER A 1 91 ? -14.661 -1.419 15.879 1.00 92.75 91 SER A CA 1
ATOM 694 C C . SER A 1 91 ? -13.489 -0.544 15.444 1.00 92.75 91 SER A C 1
ATOM 696 O O . SER A 1 91 ? -12.476 -1.051 14.972 1.00 92.75 91 SER A O 1
ATOM 698 N N . ILE A 1 92 ? -13.603 0.759 15.701 1.00 94.12 92 ILE A N 1
ATOM 699 C CA . ILE A 1 92 ? -12.531 1.753 15.598 1.00 94.12 92 ILE A CA 1
ATOM 700 C C . ILE A 1 92 ? -12.172 2.201 17.017 1.00 94.12 92 ILE A C 1
ATOM 702 O O . ILE A 1 92 ? -13.040 2.675 17.749 1.00 94.12 92 ILE A O 1
ATOM 706 N N . GLU A 1 93 ? -10.902 2.076 17.406 1.00 92.75 93 GLU A N 1
ATOM 707 C CA . GLU A 1 93 ? -10.393 2.484 18.722 1.00 92.75 93 GLU A CA 1
ATOM 708 C C . GLU A 1 93 ? -9.258 3.505 18.578 1.00 92.75 93 GLU A C 1
ATOM 710 O O . GLU A 1 93 ? -8.274 3.269 17.882 1.00 92.75 93 GLU A O 1
ATOM 715 N N . ILE A 1 94 ? -9.388 4.640 19.268 1.00 92.19 94 ILE A N 1
ATOM 716 C CA . ILE A 1 94 ? -8.359 5.677 19.388 1.00 92.19 94 ILE A CA 1
ATOM 717 C C . ILE A 1 94 ? -7.944 5.756 20.857 1.00 92.19 94 ILE A C 1
ATOM 719 O O . ILE A 1 94 ? -8.780 6.001 21.732 1.00 92.19 94 ILE A O 1
ATOM 723 N N . GLY A 1 95 ? -6.658 5.545 21.143 1.00 89.38 95 GLY A N 1
ATOM 724 C CA . GLY A 1 95 ? -6.154 5.430 22.509 1.00 89.38 95 GLY A CA 1
ATOM 725 C C . GLY A 1 95 ? -4.952 6.309 22.831 1.00 89.38 95 GLY A C 1
ATOM 726 O O . GLY A 1 95 ? -4.047 6.456 22.018 1.00 89.38 95 GLY A O 1
ATOM 727 N N . VAL A 1 96 ? -4.934 6.853 24.052 1.00 86.06 96 VAL A N 1
ATOM 728 C CA . VAL A 1 96 ? -3.795 7.582 24.638 1.00 86.06 96 VAL A CA 1
ATOM 729 C C . VAL A 1 96 ? -3.650 7.160 26.101 1.00 86.06 96 VAL A C 1
ATOM 731 O O . VAL A 1 96 ? -4.511 7.474 26.926 1.00 86.06 96 VAL A O 1
ATOM 734 N N . GLY A 1 97 ? -2.578 6.432 26.432 1.00 88.12 97 GLY A N 1
ATOM 735 C CA . GLY A 1 97 ? -2.395 5.850 27.770 1.00 88.12 97 GLY A CA 1
ATOM 736 C C . GLY A 1 97 ? -3.527 4.876 28.113 1.00 88.12 97 GLY A C 1
ATOM 737 O O . GLY A 1 97 ? -3.798 3.972 27.325 1.00 88.12 97 GLY A O 1
ATOM 738 N N . ASP A 1 98 ? -4.224 5.106 29.228 1.00 84.12 98 ASP A N 1
ATOM 739 C CA . ASP A 1 98 ? -5.411 4.335 29.650 1.00 84.12 98 ASP A CA 1
ATOM 740 C C . ASP A 1 98 ? -6.735 4.883 29.090 1.00 84.12 98 ASP A C 1
ATOM 742 O O . ASP A 1 98 ? -7.800 4.289 29.271 1.00 84.12 98 ASP A O 1
ATOM 746 N N . ASN A 1 99 ? -6.695 6.027 28.403 1.00 83.69 99 ASN A N 1
ATOM 747 C CA . ASN A 1 99 ? -7.887 6.634 27.825 1.00 83.69 99 ASN A CA 1
ATOM 748 C C . ASN A 1 99 ? -8.166 6.028 26.445 1.00 83.69 99 ASN A C 1
ATOM 750 O O . ASN A 1 99 ? -7.240 5.796 25.658 1.00 83.69 99 ASN A O 1
ATOM 754 N N . ARG A 1 100 ? -9.445 5.785 26.147 1.00 89.38 100 ARG A N 1
ATOM 755 C CA . ARG A 1 100 ? -9.923 5.181 24.897 1.00 89.38 100 ARG A CA 1
ATOM 756 C C . ARG A 1 100 ? -11.202 5.838 24.404 1.00 89.38 100 ARG A C 1
ATOM 758 O O . ARG A 1 100 ? -12.152 5.997 25.169 1.00 89.38 100 ARG A O 1
ATOM 765 N N . PHE A 1 101 ? -11.248 6.129 23.112 1.00 89.00 101 PHE A N 1
ATOM 766 C CA . PHE A 1 101 ? -12.467 6.406 22.367 1.00 89.00 101 PHE A CA 1
ATOM 767 C C . PHE A 1 101 ? -12.719 5.248 21.404 1.00 89.00 101 PHE A C 1
ATOM 769 O O . PHE A 1 101 ? -11.876 4.951 20.565 1.00 89.00 101 PHE A O 1
ATOM 776 N N . ILE A 1 102 ? -13.846 4.562 21.570 1.00 90.06 102 ILE A N 1
ATOM 777 C CA . ILE A 1 102 ? -14.168 3.328 20.850 1.00 90.06 102 ILE A CA 1
ATOM 778 C C . ILE A 1 102 ? -15.515 3.516 20.160 1.00 90.06 102 ILE A C 1
ATOM 780 O O . ILE A 1 102 ? -16.511 3.779 20.832 1.00 90.06 102 ILE A O 1
ATOM 784 N N . ILE A 1 103 ? -15.560 3.339 18.844 1.00 92.00 103 ILE A N 1
ATOM 785 C CA . ILE A 1 103 ? -16.788 3.283 18.048 1.00 92.00 103 ILE A CA 1
ATOM 786 C C . ILE A 1 103 ? -16.957 1.849 17.557 1.00 92.00 103 ILE A C 1
ATOM 788 O O . ILE A 1 103 ? -16.019 1.257 17.035 1.00 92.00 103 ILE A O 1
ATOM 792 N N . ASN A 1 104 ? -18.147 1.282 17.708 1.00 90.56 104 ASN A N 1
ATOM 793 C CA . ASN A 1 104 ? -18.517 0.016 17.083 1.00 90.56 104 ASN A CA 1
ATOM 794 C C . ASN A 1 104 ? -19.916 0.119 16.457 1.00 90.56 104 ASN A C 1
ATOM 796 O O . ASN A 1 104 ? -20.548 1.172 16.529 1.00 90.56 104 ASN A O 1
ATOM 800 N N . GLN A 1 105 ? -20.413 -0.977 15.876 1.00 89.56 105 GLN A N 1
ATOM 801 C CA . GLN A 1 105 ? -21.714 -1.016 15.186 1.00 89.56 105 GLN A CA 1
ATOM 802 C C . GLN A 1 105 ? -22.918 -0.599 16.049 1.00 89.56 105 GLN A C 1
ATOM 804 O O . GLN A 1 105 ? -23.987 -0.313 15.517 1.00 89.56 105 GLN A O 1
ATOM 809 N N . HIS A 1 106 ? -22.778 -0.590 17.375 1.00 86.81 106 HIS A N 1
ATOM 810 C CA . HIS A 1 106 ? -23.897 -0.394 18.294 1.00 86.81 106 HIS A CA 1
ATOM 811 C C . HIS A 1 106 ? -23.753 0.838 19.187 1.00 86.81 106 HIS A C 1
ATOM 813 O O . HIS A 1 106 ? -24.740 1.256 19.785 1.00 86.81 106 HIS A O 1
ATOM 819 N N . ARG A 1 107 ? -22.540 1.383 19.362 1.00 84.00 107 ARG A N 1
ATOM 820 C CA . ARG A 1 107 ? -22.284 2.465 20.323 1.00 84.00 107 ARG A CA 1
ATOM 821 C C . ARG A 1 107 ? -20.956 3.180 20.102 1.00 84.00 107 ARG A C 1
ATOM 823 O O . ARG A 1 107 ? -19.987 2.596 19.617 1.00 84.00 107 ARG A O 1
ATOM 830 N N . ALA A 1 108 ? -20.892 4.404 20.623 1.00 86.06 108 ALA A N 1
ATOM 831 C CA . ALA A 1 108 ? -19.650 5.113 20.913 1.00 86.06 108 ALA A CA 1
ATOM 832 C C . ALA A 1 108 ? -19.377 5.117 22.430 1.00 86.06 108 ALA A C 1
ATOM 834 O O . ALA A 1 108 ? -20.261 5.395 23.245 1.00 86.06 108 ALA A O 1
ATOM 835 N N . VAL A 1 109 ? -18.147 4.789 22.825 1.00 84.69 109 VAL A N 1
ATOM 836 C CA . VAL A 1 109 ? -17.707 4.686 24.221 1.00 84.69 109 VAL A CA 1
ATOM 837 C C . VAL A 1 109 ? -16.477 5.555 24.439 1.00 84.69 109 VA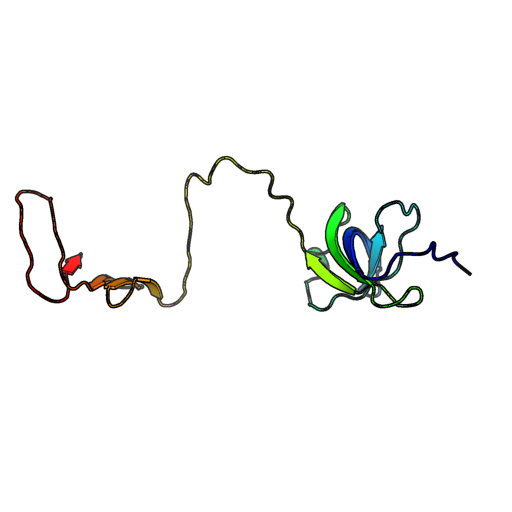L A C 1
ATOM 839 O O . VAL A 1 109 ? -15.461 5.378 23.770 1.00 84.69 109 VAL A O 1
ATOM 842 N N . LEU A 1 110 ? -16.541 6.433 25.442 1.00 86.19 110 LEU A N 1
ATOM 843 C CA . LEU A 1 110 ? -15.383 7.159 25.957 1.00 86.19 110 LEU A CA 1
ATOM 844 C C . LEU A 1 110 ? -15.007 6.604 27.335 1.00 86.19 110 LEU A C 1
ATOM 846 O O . LEU A 1 110 ? -15.775 6.726 28.294 1.00 86.19 110 LEU A O 1
ATOM 850 N N . LYS A 1 111 ? -13.822 5.999 27.430 1.00 83.50 111 LYS A N 1
ATOM 851 C CA . LYS A 1 111 ? -13.184 5.583 28.683 1.00 83.50 111 LYS A CA 1
ATOM 852 C C . LYS A 1 111 ? -12.075 6.573 28.995 1.00 83.50 111 LYS A C 1
ATOM 854 O O . LYS A 1 111 ? -11.134 6.702 28.216 1.00 83.50 111 LYS A O 1
ATOM 859 N N . ALA A 1 112 ? -12.180 7.269 30.118 1.00 79.44 112 ALA A N 1
ATOM 860 C CA . ALA A 1 112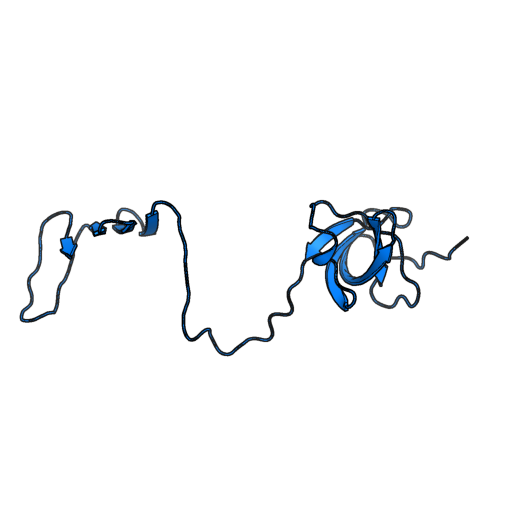 ? -11.111 8.134 30.585 1.00 79.44 112 ALA A CA 1
ATOM 861 C C . ALA A 1 112 ? -11.144 8.278 32.106 1.00 79.44 112 ALA A C 1
ATOM 863 O O . ALA A 1 112 ? -12.203 8.153 32.724 1.00 79.44 112 ALA A O 1
ATOM 864 N N . ALA A 1 113 ? -9.991 8.592 32.699 1.00 70.69 113 ALA A N 1
ATOM 865 C CA . ALA A 1 113 ? -9.888 8.875 34.134 1.00 70.69 113 ALA A CA 1
ATOM 866 C C . ALA A 1 113 ? -10.748 10.086 34.557 1.00 70.69 113 ALA A C 1
ATOM 868 O O . ALA A 1 113 ? -11.259 10.141 35.676 1.00 70.69 113 ALA A O 1
ATOM 869 N N . ALA A 1 114 ? -10.936 11.050 33.652 1.00 66.38 114 ALA A N 1
ATOM 870 C CA . ALA A 1 114 ? -11.845 12.174 33.822 1.00 66.38 114 ALA A CA 1
ATOM 871 C C . ALA A 1 114 ? -12.511 12.531 32.489 1.00 66.38 114 ALA A C 1
ATOM 873 O O . ALA A 1 114 ? -11.837 12.628 31.465 1.00 66.38 114 ALA A O 1
ATOM 874 N N . ILE A 1 115 ? -13.826 12.769 32.515 1.00 65.50 115 ILE A N 1
ATOM 875 C CA . ILE A 1 115 ? -14.602 13.220 31.355 1.00 65.50 115 ILE A CA 1
ATOM 876 C C . ILE A 1 115 ? -15.303 14.529 31.727 1.00 65.50 115 ILE A C 1
ATOM 878 O O . ILE A 1 115 ? -15.993 14.613 32.745 1.00 65.50 115 ILE A O 1
ATOM 882 N N . ILE A 1 116 ? -15.097 15.568 30.914 1.00 64.38 116 ILE A N 1
ATOM 883 C CA . ILE A 1 116 ? -15.700 16.893 31.098 1.00 64.38 116 ILE A CA 1
ATOM 884 C C . ILE A 1 116 ? -16.702 17.110 29.964 1.00 64.38 116 ILE A C 1
ATOM 886 O O . ILE A 1 116 ? -16.299 17.278 28.816 1.00 64.38 116 ILE A O 1
ATOM 890 N N . SER A 1 117 ? -17.998 17.128 30.284 1.00 59.66 117 SER A N 1
ATOM 891 C CA . SER A 1 117 ? -19.047 17.541 29.344 1.00 59.66 117 SER A CA 1
ATOM 892 C C . SER A 1 117 ? -19.403 19.010 29.580 1.00 59.66 117 SER A C 1
ATOM 894 O O . SER A 1 117 ? -19.567 19.430 30.726 1.00 59.66 117 SER A O 1
ATOM 896 N N . ARG A 1 118 ? -19.496 19.798 28.501 1.00 58.56 118 ARG A N 1
ATOM 897 C CA . ARG A 1 118 ? -19.885 21.223 28.534 1.00 58.56 118 ARG A CA 1
ATOM 898 C C . ARG A 1 118 ? -21.275 21.494 27.943 1.00 58.56 118 ARG A C 1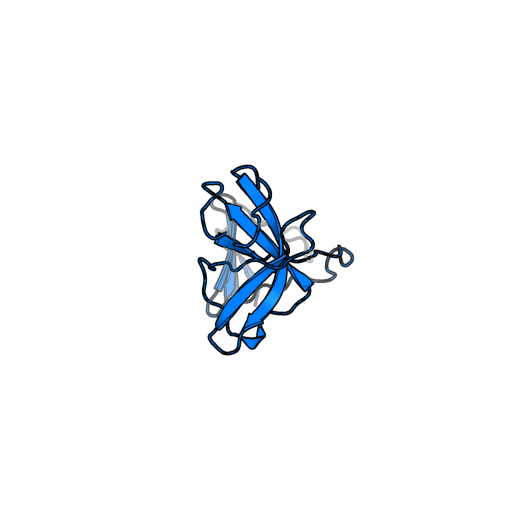
ATOM 900 O O . ARG A 1 118 ? -21.647 22.654 27.793 1.00 58.56 118 ARG A O 1
ATOM 907 N N . ALA A 1 119 ? -22.050 20.460 27.617 1.00 48.06 119 ALA A N 1
ATOM 908 C CA . ALA A 1 119 ? -23.428 20.635 27.165 1.00 48.06 119 ALA A CA 1
ATOM 909 C C . ALA A 1 119 ? -24.339 20.937 28.374 1.00 48.06 119 ALA A C 1
ATOM 911 O O . ALA A 1 119 ? -24.486 20.091 29.251 1.00 48.06 119 ALA A O 1
ATOM 912 N N . PHE A 1 120 ? -24.908 22.149 28.425 1.00 44.91 120 PHE A N 1
ATOM 913 C CA . PHE A 1 120 ? -25.863 22.628 29.444 1.00 44.91 120 PHE A CA 1
ATOM 914 C C . PHE A 1 120 ? -25.446 22.400 30.911 1.00 44.91 120 PHE A C 1
ATOM 916 O O . PHE A 1 120 ? -26.146 21.762 31.694 1.00 44.91 120 PHE A O 1
ATOM 923 N N . GLY A 1 121 ? -24.308 22.984 31.297 1.00 47.50 121 GLY A N 1
ATOM 924 C CA . GLY 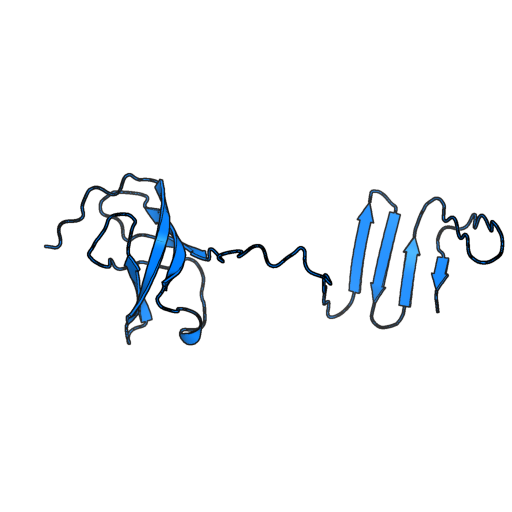A 1 121 ? -23.790 22.944 32.668 1.00 47.50 121 GLY A CA 1
ATOM 925 C C . GLY A 1 121 ? -22.572 22.030 32.809 1.00 47.50 121 GLY A C 1
ATOM 926 O O . GLY A 1 121 ? -22.453 20.999 32.151 1.00 47.50 121 GLY A O 1
ATOM 927 N N . LEU A 1 122 ? -21.622 22.443 33.651 1.00 42.56 122 LEU A N 1
ATOM 928 C CA . LEU A 1 122 ? -20.393 21.696 33.929 1.00 42.56 122 LEU A CA 1
ATOM 929 C C . LEU A 1 122 ? -20.712 20.460 34.778 1.00 42.56 122 LEU A C 1
ATOM 931 O O . LEU A 1 122 ? -20.623 20.485 36.003 1.00 42.56 122 LEU A O 1
ATOM 935 N N . ASN A 1 123 ? -21.050 19.357 34.118 1.00 48.66 123 ASN A N 1
ATOM 936 C CA . ASN A 1 123 ? -21.185 18.064 34.773 1.00 48.66 123 ASN A CA 1
ATOM 937 C C . ASN A 1 123 ? -19.827 17.351 34.749 1.00 48.66 123 ASN A C 1
ATOM 939 O O . ASN A 1 123 ? -19.412 16.788 33.733 1.00 48.66 123 ASN A O 1
ATOM 943 N N . LYS A 1 124 ? -19.105 17.386 35.877 1.00 48.69 124 LYS A N 1
ATOM 944 C CA . LYS A 1 124 ? -17.921 16.539 36.079 1.00 48.69 124 LYS A CA 1
ATOM 945 C C . LYS A 1 124 ? -18.396 15.121 36.389 1.00 48.69 124 LYS A C 1
ATOM 947 O O . LYS A 1 124 ? -18.750 14.825 37.527 1.00 48.69 124 LYS A O 1
ATOM 952 N N . ILE A 1 125 ? -18.377 14.239 35.393 1.00 58.12 125 ILE A N 1
ATOM 953 C CA . ILE A 1 125 ? -18.715 12.827 35.590 1.00 58.12 125 ILE A CA 1
ATOM 954 C C . ILE A 1 125 ? -17.474 12.135 36.161 1.00 58.12 125 ILE A C 1
ATOM 956 O O . ILE A 1 125 ? -16.508 11.860 35.451 1.00 58.12 125 ILE A O 1
ATOM 960 N N . ARG A 1 126 ? -17.470 11.900 37.479 1.00 49.53 126 ARG A N 1
ATOM 961 C CA . ARG A 1 126 ? -16.488 11.025 38.135 1.00 49.53 126 ARG A CA 1
ATOM 962 C C . ARG A 1 126 ? -17.017 9.594 38.076 1.00 49.53 126 ARG A C 1
ATOM 964 O O . ARG A 1 126 ? -17.721 9.146 38.970 1.00 49.53 126 ARG A O 1
ATOM 971 N N . GLY A 1 127 ? -16.717 8.913 36.980 1.00 49.69 127 GLY A N 1
ATOM 972 C CA . GLY A 1 127 ? -17.108 7.533 36.718 1.00 49.69 127 GLY A CA 1
ATOM 973 C C . GLY A 1 127 ? -16.475 7.100 35.404 1.00 49.69 127 GLY A C 1
ATOM 974 O O . GLY A 1 127 ? -16.496 7.852 34.437 1.00 49.69 127 GLY A O 1
ATOM 975 N N . SER A 1 128 ? -15.866 5.922 35.388 1.00 56.44 128 SER A N 1
ATOM 976 C CA . SER A 1 128 ? -14.895 5.429 34.397 1.00 56.44 128 SER A CA 1
ATOM 977 C C . SER A 1 128 ? -15.393 5.266 32.948 1.00 56.44 128 SER A C 1
ATOM 979 O O . SER A 1 128 ? -14.645 4.783 32.097 1.00 56.44 128 SER A O 1
ATOM 981 N N . SER A 1 129 ? -16.628 5.665 32.625 1.00 51.31 129 SER A N 1
ATOM 982 C CA . SER A 1 129 ? -17.143 5.652 31.251 1.00 51.31 129 SER A CA 1
ATOM 983 C C . SER A 1 129 ? -18.330 6.594 31.057 1.00 51.31 129 SER A C 1
ATOM 985 O O . SER A 1 129 ? -19.244 6.600 31.883 1.00 51.31 129 SER A O 1
ATOM 987 N N . VAL A 1 130 ? -18.370 7.293 29.921 1.00 58.00 130 VAL A N 1
ATOM 988 C CA . VAL A 1 130 ? -19.569 7.986 29.421 1.00 58.00 130 VAL A CA 1
ATOM 989 C C . VAL A 1 130 ? -20.107 7.235 28.207 1.00 58.00 130 VAL A C 1
ATOM 991 O O . VAL A 1 130 ? -19.345 6.819 27.331 1.00 58.00 130 VAL A O 1
ATOM 994 N N . ARG A 1 131 ? -21.429 7.041 28.190 1.00 54.62 131 ARG A N 1
ATOM 995 C CA . ARG A 1 131 ? -22.179 6.409 27.100 1.00 54.62 131 ARG A CA 1
ATOM 996 C C . ARG A 1 131 ? -23.004 7.487 26.405 1.00 54.62 131 ARG A C 1
ATOM 998 O O . ARG A 1 131 ? -23.714 8.222 27.087 1.00 54.62 131 ARG A O 1
ATOM 1005 N N . ILE A 1 132 ? -22.881 7.582 25.085 1.00 56.84 132 ILE A N 1
ATOM 1006 C CA . ILE A 1 132 ? -23.686 8.469 24.241 1.00 56.84 132 ILE A CA 1
ATOM 1007 C C . ILE A 1 132 ? -24.531 7.545 23.361 1.00 56.84 132 ILE A C 1
ATOM 1009 O O . ILE A 1 132 ? -23.960 6.701 22.668 1.00 56.84 132 ILE A O 1
ATOM 1013 N N . ASN A 1 133 ? -25.856 7.665 23.475 1.00 45.56 133 ASN A N 1
ATOM 1014 C CA . ASN A 1 133 ? -26.827 6.961 22.635 1.00 45.56 133 ASN A CA 1
ATOM 1015 C C . ASN A 1 133 ? -27.257 7.871 21.490 1.00 45.56 133 ASN A C 1
ATOM 1017 O O . ASN A 1 133 ? -27.510 9.062 21.787 1.00 45.56 133 ASN A O 1
#

Radius of gyration: 25.05 Å; Cα contacts (8 Å, |Δi|>4): 231; chains: 1; bounding box: 53×36×63 Å